Protein AF-U7QGH5-F1 (afdb_monomer_lite)

InterPro domains:
  IPR002686 Transposase IS200-like [PF01797] (1-58)
  IPR036515 Transposase IS200-like superfamily [G3DSA:3.30.70.1290] (1-61)
  IPR036515 Transposase IS200-like superfamily [SSF143422] (1-59)

Secondary structure (DSSP, 8-state):
-HHHHHHHHHHHHHHHHHHSHHHHHTT---S--S-S-----------HHHHHHHHHTSPPP-----

pLDDT: mean 87.85, std 11.35, range [51.28, 97.94]

Foldseek 3Di:
DLVVVVCVQVVCLVVCCVPPVVPCVVPPDDPHDDDPDDDDDDDDDCDPVNVVVVVVPDDDPPPPDD

Organism: NCBI:txid1348334

Radius of gyration: 23.62 Å; chains: 1; bounding box: 28×25×78 Å

Structure (mmCIF, N/CA/C/O backbone):
data_AF-U7QGH5-F1
#
_entry.id   AF-U7QGH5-F1
#
loop_
_atom_site.group_PDB
_atom_site.id
_atom_site.type_symbol
_atom_site.label_atom_id
_atom_site.label_alt_id
_atom_site.label_comp_id
_atom_site.label_asym_id
_atom_site.label_entity_id
_atom_site.label_seq_id
_atom_site.pdbx_PDB_ins_code
_atom_site.Cartn_x
_atom_site.Cartn_y
_atom_site.Cartn_z
_atom_site.occupancy
_atom_site.B_iso_or_equiv
_atom_site.auth_seq_id
_atom_site.auth_comp_id
_atom_site.auth_asym_id
_atom_site.auth_atom_id
_atom_site.pdbx_PDB_model_num
ATOM 1 N N . LEU A 1 1 ? -0.228 1.431 11.097 1.00 88.44 1 LEU A N 1
ATOM 2 C CA . LEU A 1 1 ? -0.998 0.952 9.923 1.00 88.44 1 LEU A CA 1
ATOM 3 C C . LEU A 1 1 ? -0.658 1.734 8.656 1.00 88.44 1 LEU A C 1
ATOM 5 O O . LEU A 1 1 ? -0.308 1.114 7.663 1.00 88.44 1 LEU A O 1
ATOM 9 N N . SER A 1 2 ? -0.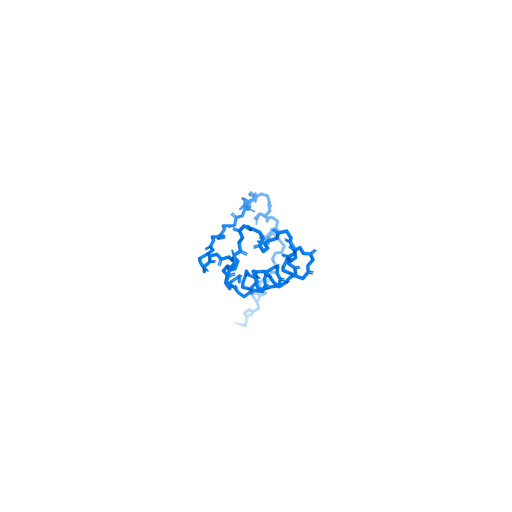635 3.068 8.712 1.00 93.69 2 SER A N 1
ATOM 10 C CA . SER A 1 2 ? -0.223 3.940 7.598 1.00 93.69 2 SER A CA 1
ATOM 11 C C . SER A 1 2 ? 1.146 3.579 7.009 1.00 93.69 2 SER A C 1
ATOM 13 O O . SER A 1 2 ? 1.259 3.386 5.806 1.00 93.69 2 SER A O 1
ATOM 15 N N . ASN A 1 3 ? 2.166 3.372 7.851 1.00 97.25 3 ASN A N 1
ATOM 16 C CA . ASN A 1 3 ? 3.506 2.979 7.388 1.00 97.25 3 ASN A CA 1
ATOM 17 C C . ASN A 1 3 ? 3.511 1.643 6.633 1.00 97.25 3 ASN A C 1
ATOM 19 O O . ASN A 1 3 ? 4.208 1.508 5.635 1.00 97.25 3 ASN A O 1
ATOM 23 N N . LEU A 1 4 ? 2.715 0.667 7.081 1.00 97.31 4 LEU A N 1
ATOM 24 C CA . LEU A 1 4 ? 2.590 -0.622 6.401 1.00 97.31 4 LEU A CA 1
ATOM 25 C C . LEU A 1 4 ? 1.981 -0.439 5.010 1.00 97.31 4 LEU A C 1
ATOM 27 O O . LEU A 1 4 ? 2.534 -0.932 4.033 1.00 97.31 4 LEU A O 1
ATOM 31 N N . VAL A 1 5 ? 0.875 0.303 4.917 1.00 97.69 5 VAL A N 1
ATOM 32 C CA . VAL A 1 5 ? 0.200 0.558 3.639 1.00 97.69 5 VAL A CA 1
ATOM 33 C C . VAL A 1 5 ? 1.098 1.355 2.692 1.00 97.69 5 VAL A C 1
ATOM 35 O O . VAL A 1 5 ? 1.190 1.013 1.516 1.00 97.69 5 VAL A O 1
ATOM 38 N N . ASN A 1 6 ? 1.809 2.366 3.194 1.00 96.44 6 ASN A N 1
ATOM 39 C CA . ASN A 1 6 ? 2.752 3.153 2.400 1.00 96.44 6 ASN A CA 1
ATOM 40 C C . ASN A 1 6 ? 3.897 2.285 1.870 1.00 96.44 6 ASN A C 1
ATOM 42 O O . ASN A 1 6 ? 4.201 2.340 0.681 1.00 96.44 6 ASN A O 1
ATOM 46 N N . ASN A 1 7 ? 4.483 1.435 2.716 1.00 97.81 7 ASN A N 1
ATOM 47 C CA . ASN A 1 7 ? 5.519 0.498 2.289 1.00 97.81 7 ASN A CA 1
ATOM 48 C C . ASN A 1 7 ? 4.992 -0.485 1.241 1.00 97.81 7 ASN A C 1
ATOM 50 O O . ASN A 1 7 ? 5.635 -0.670 0.211 1.00 97.81 7 ASN A O 1
ATOM 54 N N . LEU A 1 8 ? 3.807 -1.064 1.456 1.00 97.94 8 LEU A N 1
ATOM 55 C CA . LEU A 1 8 ? 3.182 -1.978 0.502 1.00 97.94 8 LEU A CA 1
ATOM 56 C C . LEU A 1 8 ? 2.976 -1.292 -0.852 1.00 97.94 8 LEU A C 1
ATOM 58 O O . LEU A 1 8 ? 3.429 -1.806 -1.874 1.00 97.94 8 LEU A O 1
ATOM 62 N N . LYS A 1 9 ? 2.341 -0.116 -0.865 1.00 97.94 9 LYS A N 1
ATOM 63 C CA . LYS A 1 9 ? 2.098 0.663 -2.084 1.00 97.94 9 LYS A CA 1
ATOM 64 C C . LYS A 1 9 ? 3.405 0.993 -2.806 1.00 97.94 9 LYS A C 1
ATOM 66 O O . LYS A 1 9 ? 3.506 0.763 -4.008 1.00 97.94 9 LYS A O 1
ATOM 71 N N . SER A 1 10 ? 4.421 1.469 -2.092 1.00 97.12 10 SER A N 1
ATOM 72 C CA . SER A 1 10 ? 5.715 1.827 -2.687 1.00 97.12 10 SER A CA 1
ATOM 73 C C . SER A 1 10 ? 6.451 0.615 -3.263 1.00 97.12 10 SER A C 1
ATOM 75 O O . SER A 1 10 ? 6.899 0.649 -4.410 1.00 97.12 10 SER A O 1
ATOM 77 N N . VAL A 1 11 ? 6.544 -0.479 -2.501 1.00 97.81 11 VAL A N 1
ATOM 78 C CA . VAL A 1 11 ? 7.253 -1.696 -2.926 1.00 97.81 11 VAL A CA 1
ATOM 79 C C . VAL A 1 11 ? 6.547 -2.357 -4.106 1.00 97.81 11 VAL A C 1
ATOM 81 O O . VAL A 1 11 ? 7.203 -2.703 -5.087 1.00 97.81 11 VAL A O 1
ATOM 84 N N . THR A 1 12 ? 5.222 -2.493 -4.051 1.00 97.44 12 THR A N 1
ATOM 85 C CA . THR A 1 12 ? 4.441 -3.083 -5.153 1.00 97.44 12 THR A CA 1
ATOM 86 C C . THR A 1 12 ? 4.485 -2.215 -6.408 1.00 97.44 12 THR A C 1
ATOM 88 O O . THR A 1 12 ? 4.664 -2.751 -7.495 1.00 97.44 12 THR A O 1
ATOM 91 N N . SER A 1 13 ? 4.428 -0.885 -6.273 1.00 96.81 13 SER A N 1
ATOM 92 C CA . SER A 1 13 ? 4.582 0.060 -7.389 1.00 96.81 13 SER A CA 1
ATOM 93 C C . SER A 1 13 ? 5.926 -0.109 -8.108 1.00 96.81 13 SER A C 1
ATOM 95 O O . SER A 1 13 ? 5.973 -0.116 -9.340 1.00 96.81 13 SER A O 1
ATOM 97 N N . ARG A 1 14 ? 7.015 -0.293 -7.346 1.00 96.38 14 ARG A N 1
ATOM 98 C CA . ARG A 1 14 ? 8.349 -0.562 -7.902 1.00 96.38 14 ARG A CA 1
ATOM 99 C C . ARG A 1 14 ? 8.416 -1.934 -8.568 1.00 96.38 14 ARG A C 1
ATOM 101 O O . ARG A 1 14 ? 8.867 -2.026 -9.702 1.00 96.38 14 ARG A O 1
ATOM 108 N N . LYS A 1 15 ? 7.964 -2.985 -7.877 1.00 97.69 15 LYS A N 1
ATOM 109 C CA . LYS A 1 15 ? 8.033 -4.366 -8.378 1.00 97.69 15 LYS A CA 1
ATOM 110 C C . LYS A 1 15 ? 7.222 -4.563 -9.652 1.00 97.69 15 LYS A C 1
ATOM 112 O O . LYS A 1 15 ? 7.746 -5.117 -10.606 1.00 97.69 15 LYS A O 1
ATOM 117 N N . LEU A 1 16 ? 5.996 -4.042 -9.704 1.00 96.81 16 LEU A N 1
ATOM 118 C CA . LEU A 1 16 ? 5.146 -4.163 -10.888 1.00 96.81 16 LEU A CA 1
ATOM 119 C C . LEU A 1 16 ? 5.787 -3.513 -12.117 1.00 96.81 16 LEU A C 1
ATOM 121 O O . LEU A 1 16 ? 5.772 -4.103 -13.190 1.00 96.81 16 LEU A O 1
ATOM 125 N N . ARG A 1 17 ? 6.422 -2.345 -11.961 1.00 95.25 17 ARG A N 1
ATOM 126 C CA . ARG A 1 17 ? 7.159 -1.715 -13.066 1.00 95.25 17 ARG A CA 1
ATOM 127 C C . ARG A 1 17 ? 8.438 -2.453 -13.452 1.00 95.25 17 ARG A C 1
ATOM 129 O O . ARG A 1 17 ? 8.827 -2.365 -14.603 1.00 95.25 17 ARG A O 1
ATOM 136 N N . GLN A 1 18 ? 9.089 -3.152 -12.524 1.00 95.88 18 GLN A N 1
ATOM 137 C CA . GLN A 1 18 ? 10.277 -3.959 -12.826 1.00 95.88 18 GLN A CA 1
ATOM 138 C C . GLN A 1 18 ? 9.924 -5.257 -13.558 1.00 95.88 18 GLN A C 1
ATOM 140 O O . GLN A 1 18 ? 10.636 -5.652 -14.471 1.00 95.88 18 GLN A O 1
ATOM 145 N N . GLU A 1 19 ? 8.847 -5.922 -13.143 1.00 97.56 19 GLU A N 1
ATOM 146 C CA . GLU A 1 19 ? 8.472 -7.249 -13.640 1.00 97.56 19 GLU A CA 1
ATOM 147 C C . GLU A 1 19 ? 7.590 -7.172 -14.903 1.00 97.56 19 GLU A C 1
ATOM 149 O O . GLU A 1 19 ? 7.610 -8.091 -15.716 1.00 97.56 19 GLU A O 1
ATOM 154 N N . PHE A 1 20 ? 6.848 -6.073 -15.101 1.00 96.19 20 PHE A N 1
ATOM 155 C CA . PHE A 1 20 ? 5.853 -5.936 -16.175 1.00 96.19 20 PHE A CA 1
ATOM 156 C C . PHE A 1 20 ? 5.961 -4.613 -16.951 1.00 96.19 20 PHE A C 1
ATOM 158 O O . PHE A 1 20 ? 4.949 -4.119 -17.454 1.00 96.19 20 PHE A O 1
ATOM 165 N N . SER A 1 21 ? 7.159 -4.018 -17.048 1.00 94.12 21 SER A N 1
ATOM 166 C CA . SER A 1 21 ? 7.386 -2.730 -17.732 1.00 94.12 21 SER A CA 1
ATOM 167 C C . SER A 1 21 ? 6.771 -2.683 -19.127 1.00 94.12 21 SER 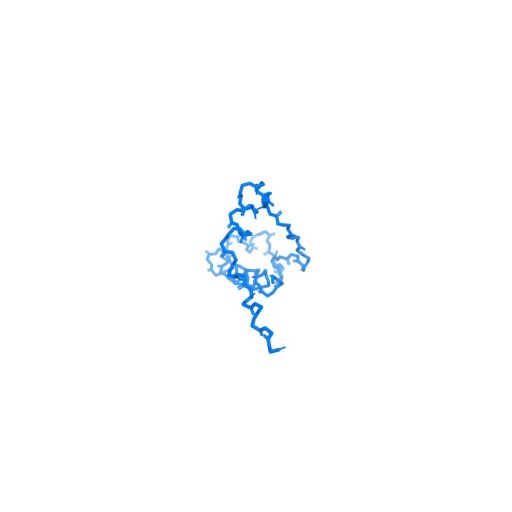A C 1
ATOM 169 O O . SER A 1 21 ? 6.038 -1.752 -19.444 1.00 94.12 21 SER A O 1
ATOM 171 N N . ASP A 1 22 ? 7.027 -3.705 -19.940 1.00 95.06 22 ASP A N 1
ATOM 172 C CA . ASP A 1 22 ? 6.669 -3.709 -21.361 1.00 95.06 22 ASP A CA 1
ATOM 173 C C . ASP A 1 22 ? 5.152 -3.717 -21.552 1.00 95.06 22 ASP A C 1
ATOM 175 O O . ASP A 1 22 ? 4.611 -3.023 -22.411 1.00 95.06 22 ASP A O 1
ATOM 179 N N . HIS A 1 23 ? 4.452 -4.454 -20.687 1.00 95.44 23 HIS A N 1
ATOM 180 C CA . HIS A 1 23 ? 3.000 -4.504 -20.690 1.00 95.44 23 HIS A CA 1
ATOM 181 C C . HIS A 1 23 ? 2.398 -3.196 -20.166 1.00 95.44 23 HIS A C 1
ATOM 183 O O . HIS A 1 23 ? 1.571 -2.585 -20.850 1.00 95.44 23 HIS A O 1
ATOM 189 N N . LEU A 1 24 ? 2.845 -2.747 -18.985 1.00 94.88 24 LEU A N 1
ATOM 190 C CA . LEU A 1 24 ? 2.332 -1.549 -18.314 1.00 94.88 24 LEU A CA 1
ATOM 191 C C . LEU A 1 24 ? 2.513 -0.297 -19.169 1.00 94.88 24 LEU A C 1
ATOM 193 O O . LEU A 1 24 ? 1.585 0.501 -19.272 1.00 94.88 24 LEU A O 1
ATOM 197 N N . ASN A 1 25 ? 3.657 -0.154 -19.838 1.00 93.31 25 ASN A N 1
ATOM 198 C CA . ASN A 1 25 ? 3.950 1.009 -20.671 1.00 93.31 25 ASN A CA 1
ATOM 199 C C . ASN A 1 25 ? 2.967 1.179 -21.841 1.00 93.31 25 ASN A C 1
ATOM 201 O O . ASN A 1 25 ? 2.792 2.300 -22.312 1.00 93.31 25 ASN A O 1
ATOM 205 N N . SER A 1 26 ? 2.291 0.113 -22.295 1.00 95.44 26 SER A N 1
ATOM 206 C CA . SER A 1 26 ? 1.319 0.227 -23.393 1.00 95.44 26 SER A CA 1
ATOM 207 C C . SER A 1 26 ? -0.006 0.889 -22.991 1.00 95.44 26 SER A C 1
ATOM 209 O O . SER A 1 26 ? -0.705 1.411 -23.856 1.00 95.44 26 SER A O 1
ATOM 211 N N . PHE A 1 27 ? -0.358 0.901 -21.699 1.00 95.06 27 PHE A N 1
ATOM 212 C CA . PHE A 1 27 ? -1.649 1.429 -21.231 1.00 95.06 27 PHE A CA 1
ATOM 213 C C . PHE A 1 27 ? -1.567 2.338 -19.998 1.00 95.06 27 PHE A C 1
ATOM 215 O O . PHE A 1 27 ? -2.557 2.983 -19.650 1.00 95.06 27 PHE A O 1
ATOM 222 N N . TYR A 1 28 ? -0.418 2.414 -19.321 1.00 93.69 28 TYR A N 1
ATOM 223 C CA . TYR A 1 28 ? -0.246 3.191 -18.099 1.00 93.69 28 TYR A CA 1
ATOM 224 C C . TYR A 1 28 ? 1.157 3.806 -17.985 1.00 93.69 28 TYR A C 1
ATOM 226 O O . TYR A 1 28 ? 2.134 3.136 -17.667 1.00 93.69 28 TYR A O 1
ATOM 234 N N . TRP A 1 29 ? 1.237 5.124 -18.177 1.00 91.50 29 TRP A N 1
ATOM 235 C CA . TRP A 1 29 ? 2.489 5.897 -18.235 1.00 91.50 29 TRP A CA 1
ATOM 236 C C . TRP A 1 29 ? 2.678 6.877 -17.064 1.00 91.50 29 TRP A C 1
ATOM 238 O O . TRP A 1 29 ? 3.565 7.724 -17.098 1.00 91.50 29 TRP A O 1
ATOM 248 N N . LYS A 1 30 ? 1.822 6.825 -16.034 1.00 93.62 30 LYS A N 1
ATOM 249 C CA . LYS A 1 30 ? 1.915 7.745 -14.888 1.00 93.62 30 LYS A CA 1
ATOM 250 C C . LYS A 1 30 ? 3.013 7.315 -13.916 1.00 93.62 30 LYS A C 1
ATOM 252 O O . LYS A 1 30 ? 3.195 6.123 -13.661 1.00 93.62 30 LYS A O 1
ATOM 257 N N . ASP A 1 31 ? 3.640 8.292 -13.266 1.00 88.69 31 ASP A N 1
ATOM 258 C CA . ASP A 1 31 ? 4.692 8.060 -12.263 1.00 88.69 31 ASP A CA 1
ATOM 259 C C . ASP A 1 31 ? 4.165 7.374 -10.992 1.00 88.69 31 ASP A C 1
ATOM 261 O O . ASP A 1 31 ? 4.841 6.552 -10.370 1.00 88.69 31 ASP A O 1
ATOM 265 N N . VAL A 1 32 ? 2.904 7.620 -10.631 1.00 93.06 32 VAL A N 1
ATOM 266 C CA . VAL A 1 32 ? 2.241 6.990 -9.480 1.00 93.06 32 VAL A CA 1
ATOM 267 C C . VAL A 1 32 ? 1.347 5.842 -9.931 1.00 93.06 32 VAL A C 1
ATOM 269 O O . VAL A 1 32 ? 0.553 5.998 -10.853 1.00 93.06 32 VAL A O 1
ATOM 272 N N . LEU A 1 33 ? 1.471 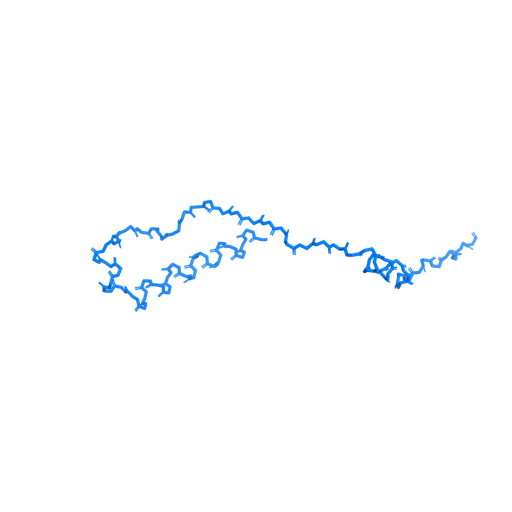4.679 -9.288 1.00 95.81 33 LEU A N 1
ATOM 273 C CA . LEU A 1 33 ? 0.622 3.518 -9.590 1.00 95.81 33 LEU A CA 1
ATOM 274 C C . LEU A 1 33 ? -0.646 3.495 -8.731 1.00 95.81 33 LEU A C 1
ATOM 276 O O . LEU A 1 33 ? -1.729 3.177 -9.206 1.00 95.81 33 LEU A O 1
ATOM 280 N N . TRP A 1 34 ? -0.508 3.851 -7.456 1.00 96.88 34 TRP A N 1
ATOM 281 C CA . TRP A 1 34 ? -1.594 3.810 -6.485 1.00 96.88 34 TRP A CA 1
ATOM 282 C C . TRP A 1 34 ? -2.099 5.212 -6.164 1.00 96.88 34 TRP A C 1
ATOM 284 O O . TRP A 1 34 ? -1.324 6.167 -6.120 1.00 96.88 34 TRP A O 1
ATOM 294 N N . ASN A 1 35 ? -3.393 5.326 -5.859 1.00 95.12 35 ASN A N 1
ATOM 295 C CA . ASN A 1 35 ? -3.950 6.540 -5.271 1.00 95.12 35 ASN A CA 1
ATOM 296 C C . ASN A 1 35 ? -3.329 6.797 -3.881 1.00 95.12 35 ASN A C 1
ATOM 298 O O . ASN A 1 35 ? -2.998 5.846 -3.164 1.00 95.12 35 ASN A O 1
ATOM 302 N N . GLY A 1 36 ? -3.187 8.066 -3.485 1.00 94.12 36 GLY A N 1
ATOM 303 C CA . GLY A 1 36 ? -2.654 8.439 -2.169 1.00 94.12 36 GLY A CA 1
ATOM 304 C C . GLY A 1 36 ? -3.498 7.903 -1.007 1.00 94.12 36 GLY A C 1
ATOM 305 O O . GLY A 1 36 ? -2.958 7.381 -0.030 1.00 94.12 36 GLY A O 1
ATOM 306 N N . SER A 1 37 ? -4.820 7.914 -1.153 1.00 96.25 37 SER A N 1
ATOM 307 C CA . SER A 1 37 ? -5.765 7.452 -0.140 1.00 96.25 37 SER A CA 1
ATOM 308 C C . SER A 1 37 ? -5.749 5.936 0.031 1.00 96.25 37 SER A C 1
ATOM 310 O O . SER A 1 37 ? -5.486 5.171 -0.899 1.00 96.25 37 SER A O 1
ATOM 312 N N . TYR A 1 38 ? -6.039 5.477 1.242 1.00 95.56 38 TYR A N 1
ATOM 313 C CA . TYR A 1 38 ? -6.229 4.067 1.560 1.00 95.56 38 TYR A CA 1
ATOM 314 C C . TYR A 1 38 ? -7.327 3.918 2.608 1.00 95.56 38 TYR A C 1
ATOM 316 O O . TYR A 1 38 ? -7.548 4.814 3.419 1.00 95.56 38 TYR A O 1
ATOM 324 N N . PHE A 1 39 ? -7.989 2.767 2.597 1.00 94.19 39 PHE A N 1
ATOM 325 C CA . PHE A 1 39 ? -8.984 2.398 3.592 1.00 94.19 39 PHE A CA 1
ATOM 326 C C . PHE A 1 39 ? -8.508 1.158 4.340 1.00 94.19 39 PHE A C 1
ATOM 328 O O . PHE A 1 39 ? -8.008 0.218 3.720 1.00 94.19 39 PHE A O 1
ATOM 335 N N . VAL A 1 40 ? -8.653 1.158 5.665 1.00 92.69 40 VAL A N 1
ATOM 336 C CA . VAL A 1 40 ? -8.410 -0.028 6.488 1.00 92.6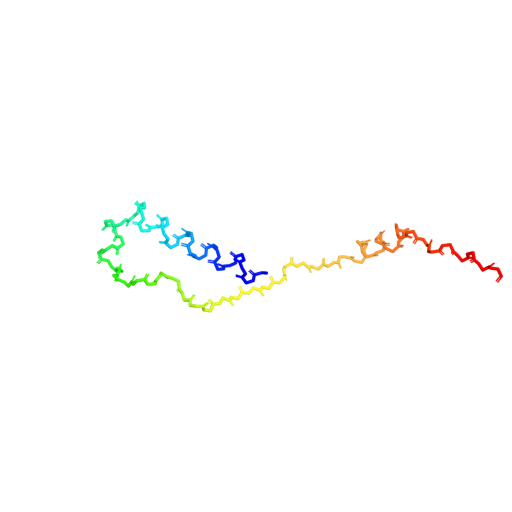9 40 VAL A CA 1
ATOM 337 C C . VAL A 1 40 ? -9.485 -0.127 7.557 1.00 92.69 40 VAL A C 1
ATOM 339 O O . VAL A 1 40 ? -9.745 0.841 8.266 1.00 92.69 40 VAL A O 1
ATOM 342 N N . ALA A 1 41 ? -10.068 -1.313 7.686 1.00 91.06 41 ALA A N 1
ATOM 343 C CA . ALA A 1 41 ? -11.025 -1.658 8.723 1.00 91.06 41 ALA A CA 1
ATOM 344 C C . ALA A 1 41 ? -10.551 -2.919 9.446 1.00 91.06 41 ALA A C 1
ATOM 346 O O . ALA A 1 41 ? -9.928 -3.796 8.846 1.00 91.06 41 ALA A O 1
ATOM 347 N N . SER A 1 42 ? -10.838 -3.012 10.742 1.00 88.25 42 SER A N 1
ATOM 348 C CA . SER A 1 42 ? -10.617 -4.240 11.498 1.00 88.25 42 SER A CA 1
ATOM 349 C C . SER A 1 42 ? -11.687 -5.266 11.138 1.00 88.25 42 SER A C 1
ATOM 351 O O . SER A 1 42 ? -12.878 -4.992 11.280 1.00 88.25 42 SER A O 1
ATOM 353 N N . CYS A 1 43 ? -11.268 -6.462 10.747 1.00 83.19 43 CYS A N 1
ATOM 354 C CA . CYS A 1 43 ? -12.155 -7.603 10.571 1.00 83.19 43 CYS A CA 1
ATOM 355 C C . CYS A 1 43 ? -12.002 -8.507 11.799 1.00 83.19 43 CYS A C 1
ATOM 357 O O . CYS A 1 43 ? -11.030 -9.250 11.900 1.00 83.19 43 CYS A O 1
ATOM 359 N N . GLY A 1 44 ? -12.915 -8.407 12.766 1.00 76.81 44 GLY A N 1
ATOM 360 C CA . GLY A 1 44 ? -12.882 -9.267 13.948 1.00 76.81 44 GLY A CA 1
ATOM 361 C C . GLY A 1 44 ? -13.934 -8.899 14.987 1.00 76.81 44 GLY A C 1
ATOM 362 O O . GLY A 1 44 ? -13.887 -7.819 15.568 1.00 76.81 44 GLY A O 1
ATOM 363 N N . GLY A 1 45 ? -14.865 -9.817 15.245 1.00 70.69 45 GLY A N 1
ATOM 364 C CA . GLY A 1 45 ? -15.690 -9.798 16.448 1.00 70.69 45 GLY A CA 1
ATOM 365 C C . GLY A 1 45 ? -14.984 -10.593 17.542 1.00 70.69 45 GLY A C 1
ATOM 366 O O . GLY A 1 45 ? -14.741 -11.786 17.375 1.00 70.69 45 GLY A O 1
ATOM 367 N N . VAL A 1 46 ? -14.641 -9.951 18.659 1.00 72.38 46 VAL A N 1
ATOM 368 C CA . VAL A 1 46 ? -14.182 -10.680 19.849 1.00 72.38 46 VAL A CA 1
ATOM 369 C C . VAL A 1 46 ? -15.381 -11.438 20.405 1.00 72.38 46 VAL A C 1
ATOM 371 O O . VAL A 1 46 ? -16.366 -10.831 20.824 1.00 72.38 46 VAL A O 1
ATOM 374 N N . THR A 1 47 ? -15.315 -12.767 20.396 1.00 79.75 47 THR A N 1
ATOM 375 C CA . THR A 1 47 ? -16.374 -13.584 20.992 1.00 79.75 47 THR A CA 1
ATOM 376 C C . THR A 1 47 ? -16.416 -13.368 22.509 1.00 79.75 47 THR A C 1
ATOM 378 O O . THR A 1 47 ? -15.392 -13.108 23.150 1.00 79.75 47 THR A O 1
ATOM 381 N N . ILE A 1 48 ? -17.605 -13.482 23.112 1.00 76.06 48 ILE A N 1
ATOM 382 C CA . ILE A 1 48 ? -17.770 -13.350 24.569 1.00 76.06 48 ILE A CA 1
ATOM 383 C C . ILE A 1 48 ? -16.880 -14.353 25.322 1.00 76.06 48 ILE A C 1
ATOM 385 O O . ILE A 1 48 ? -16.333 -14.010 26.370 1.00 76.06 48 ILE A O 1
ATOM 389 N N . SER A 1 49 ? -16.668 -15.552 24.770 1.00 77.44 49 SER A N 1
ATOM 390 C CA . SER A 1 49 ? -15.764 -16.562 25.331 1.00 77.44 49 SER A CA 1
ATOM 391 C C . SER A 1 49 ? -14.303 -16.105 25.330 1.00 77.44 49 SER A C 1
ATOM 393 O O . SER A 1 49 ? -13.647 -16.220 26.363 1.00 77.44 49 SER A O 1
ATOM 395 N N . THR A 1 50 ? -13.811 -15.497 24.242 1.00 81.38 50 THR A N 1
ATOM 396 C CA . THR A 1 50 ? -12.457 -14.910 24.192 1.00 81.38 50 THR A CA 1
ATOM 397 C C . THR A 1 50 ? -12.285 -13.809 25.240 1.00 81.38 50 THR A C 1
ATOM 399 O O . THR A 1 50 ? -11.258 -13.746 25.916 1.00 81.38 50 THR A O 1
ATOM 402 N N . ARG A 1 51 ? -13.301 -12.954 25.428 1.00 78.75 51 ARG A N 1
ATOM 403 C CA . ARG A 1 51 ? -13.243 -11.886 26.439 1.00 78.75 51 ARG A CA 1
ATOM 404 C C . ARG A 1 51 ? -13.249 -12.442 27.863 1.00 78.75 51 ARG A C 1
ATOM 406 O O . ARG A 1 51 ? -12.553 -11.915 28.725 1.00 78.75 51 ARG A O 1
ATOM 413 N N . ARG A 1 52 ? -14.021 -13.505 28.103 1.00 82.69 52 ARG A N 1
ATOM 414 C CA . ARG A 1 52 ? -14.086 -14.184 29.400 1.00 82.69 52 ARG A CA 1
ATOM 415 C C . ARG A 1 52 ? -12.747 -14.824 29.764 1.00 82.69 52 ARG A C 1
ATOM 417 O O . ARG A 1 52 ? -12.229 -14.536 30.836 1.00 82.69 52 ARG A O 1
ATOM 424 N N . GLN A 1 53 ? -12.153 -15.578 28.838 1.00 85.00 53 GLN A N 1
ATOM 425 C CA . GLN A 1 53 ? -10.831 -16.182 29.023 1.00 85.00 53 GLN A CA 1
ATOM 426 C C . GLN A 1 53 ? -9.742 -15.132 29.270 1.00 85.00 53 GLN A C 1
ATOM 428 O O . GLN A 1 53 ? -8.862 -15.347 30.096 1.00 85.00 53 GLN A O 1
ATOM 433 N N . TYR A 1 54 ? -9.800 -13.980 28.593 1.00 83.56 54 TYR A N 1
ATOM 434 C CA . TYR A 1 54 ? -8.861 -12.885 28.848 1.00 83.56 54 TYR A CA 1
ATOM 435 C C . TYR A 1 54 ? -8.949 -12.359 30.291 1.00 83.56 54 TYR A C 1
ATOM 437 O O . TYR A 1 54 ? -7.918 -12.150 30.922 1.00 83.56 54 TYR A O 1
ATOM 445 N N . ILE A 1 55 ? -10.164 -12.175 30.824 1.00 85.31 55 ILE A N 1
ATOM 446 C CA . ILE A 1 55 ? -10.384 -11.683 32.197 1.00 85.31 55 ILE A CA 1
ATOM 447 C C . ILE A 1 55 ? -9.980 -12.741 33.233 1.00 85.31 55 ILE A C 1
ATOM 449 O O . ILE A 1 55 ? -9.350 -12.408 34.231 1.00 85.31 55 ILE A O 1
ATOM 453 N N . GLU A 1 56 ? -10.328 -14.008 33.002 1.00 86.25 56 GLU A N 1
ATOM 454 C CA . GLU A 1 56 ? -10.001 -15.117 33.910 1.00 86.25 56 GLU A CA 1
ATOM 455 C C . GLU A 1 56 ? -8.484 -15.359 34.007 1.00 86.25 56 GLU A C 1
ATOM 457 O O . GLU A 1 56 ? -7.991 -15.698 35.080 1.00 86.25 56 GLU A O 1
ATOM 462 N N . ASN A 1 57 ? -7.743 -15.117 32.920 1.00 83.94 57 ASN A N 1
ATOM 463 C CA . ASN A 1 57 ? -6.287 -15.282 32.861 1.00 83.94 57 ASN A CA 1
ATOM 464 C C . ASN A 1 57 ? -5.494 -14.009 33.215 1.00 83.94 57 ASN A C 1
ATOM 466 O O . ASN A 1 57 ? -4.263 -14.023 33.146 1.00 83.94 57 ASN A O 1
ATOM 470 N N . GLN A 1 58 ? -6.149 -12.899 33.577 1.00 84.81 58 GLN A N 1
ATOM 471 C CA . GLN A 1 58 ? 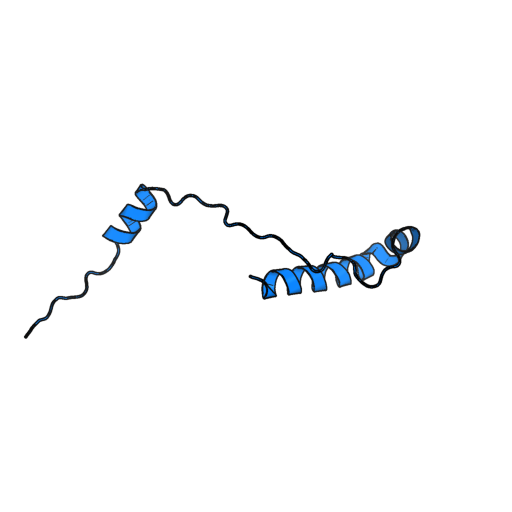-5.431 -11.734 34.096 1.00 84.81 58 GLN A CA 1
ATOM 472 C C . GLN A 1 58 ? -4.992 -11.995 35.540 1.00 84.81 58 GLN A C 1
ATOM 474 O O . GLN A 1 58 ? -5.817 -12.215 3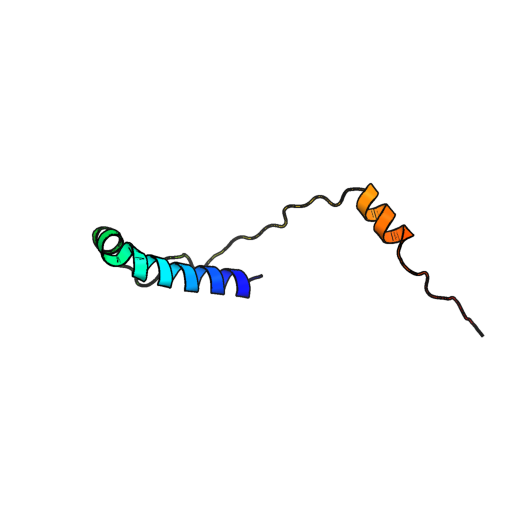6.427 1.00 84.81 58 GLN A O 1
ATOM 479 N N . ASN A 1 59 ? -3.680 -11.912 35.785 1.00 75.69 59 ASN A N 1
ATOM 480 C CA . ASN A 1 59 ? -3.136 -11.894 37.139 1.00 75.69 59 ASN A CA 1
ATOM 481 C C . ASN A 1 59 ? -3.807 -10.761 37.921 1.00 75.69 59 ASN A C 1
ATOM 483 O O . ASN A 1 59 ? -3.709 -9.590 37.546 1.00 75.69 59 ASN A O 1
ATOM 487 N N . LYS A 1 60 ? -4.506 -11.112 39.002 1.00 74.12 60 LYS A N 1
ATOM 488 C CA . LYS A 1 60 ? -5.070 -10.119 39.915 1.00 74.12 60 LYS A CA 1
ATOM 489 C C . LYS A 1 60 ? -3.896 -9.358 40.539 1.00 74.12 60 LYS A C 1
ATOM 491 O O . LYS A 1 60 ? -2.959 -10.014 40.996 1.00 74.12 60 LYS A O 1
ATOM 496 N N . PRO A 1 61 ? -3.901 -8.016 40.567 1.00 71.62 61 PRO A N 1
ATOM 497 C CA . PRO A 1 61 ? -2.914 -7.299 41.359 1.00 71.62 61 PRO A CA 1
ATOM 498 C C . PRO A 1 61 ? -3.055 -7.772 42.810 1.00 71.62 61 PRO A C 1
ATOM 500 O O . PRO A 1 61 ? -4.159 -7.725 43.358 1.00 71.62 61 PRO A O 1
ATOM 503 N N . ASN A 1 62 ? -1.967 -8.274 43.405 1.00 63.56 62 ASN A N 1
ATOM 504 C CA . ASN A 1 62 ? -1.941 -8.584 44.830 1.00 63.56 62 ASN A CA 1
ATOM 505 C C . ASN A 1 62 ? -2.292 -7.297 45.568 1.00 63.56 62 ASN A C 1
ATOM 507 O O . ASN A 1 62 ? -1.546 -6.318 45.530 1.00 63.56 62 ASN A O 1
ATOM 511 N N . SER A 1 63 ? -3.446 -7.292 46.224 1.00 63.47 63 SER A N 1
ATOM 512 C CA . SER A 1 63 ? -3.775 -6.290 47.221 1.00 63.47 63 SER A CA 1
ATOM 513 C C . SER A 1 63 ? -2.961 -6.578 48.483 1.00 63.47 63 SER A C 1
ATOM 515 O O . SER A 1 63 ? -3.532 -6.895 49.523 1.00 63.47 63 SER A O 1
ATOM 517 N N . ASP A 1 64 ? -1.635 -6.497 48.383 1.00 58.81 64 ASP A N 1
ATOM 518 C CA . ASP A 1 64 ? -0.778 -6.330 49.549 1.00 58.81 64 ASP A CA 1
ATOM 519 C C . ASP A 1 64 ? -0.906 -4.863 49.959 1.00 58.81 64 ASP A C 1
ATOM 521 O O . ASP A 1 64 ? -0.204 -3.974 49.476 1.00 58.81 64 ASP A O 1
ATOM 525 N N . LYS A 1 65 ? -1.912 -4.600 50.795 1.00 51.28 65 LYS A N 1
ATOM 526 C CA . LYS A 1 65 ? -1.955 -3.394 51.618 1.00 51.28 65 LYS A CA 1
ATOM 527 C C . LYS A 1 65 ? -1.134 -3.663 52.884 1.00 51.28 65 LYS A C 1
ATOM 529 O O . LYS A 1 65 ? -1.431 -4.660 53.543 1.00 51.28 65 LYS A O 1
ATOM 534 N N . PRO A 1 66 ? -0.174 -2.803 53.264 1.00 58.38 66 PRO A N 1
ATOM 535 C CA . PRO A 1 66 ? 0.063 -2.545 54.676 1.00 58.38 66 PRO A CA 1
ATOM 536 C C . PRO A 1 66 ? -1.122 -1.782 55.290 1.00 58.38 66 PRO A C 1
ATOM 538 O O . PRO A 1 66 ? -1.775 -0.990 54.563 1.00 58.38 66 PRO A O 1
#

Sequence (66 aa):
LSNLVNNLKSVTSRKLRQEFSDHLNSFYWKDVLWNGSYFVASCGGVTISTRRQYIENQNKPNSDKP